Protein AF-A0A3A3H642-F1 (afdb_monomer_lite)

Structure (mmCIF, N/CA/C/O backbone):
data_AF-A0A3A3H642-F1
#
_entry.id   AF-A0A3A3H642-F1
#
loop_
_atom_site.group_PDB
_atom_site.id
_atom_site.type_symbol
_atom_site.label_atom_id
_atom_site.label_alt_id
_atom_site.label_comp_id
_atom_site.label_asym_id
_atom_site.label_entity_id
_atom_site.label_seq_id
_atom_site.pdbx_PDB_ins_code
_atom_site.Cartn_x
_atom_site.Cartn_y
_atom_site.Cartn_z
_atom_site.occupancy
_atom_site.B_iso_or_equiv
_atom_site.auth_seq_id
_atom_site.auth_comp_id
_atom_site.auth_asym_id
_atom_site.auth_atom_id
_atom_site.pdbx_PDB_model_num
ATOM 1 N N . MET A 1 1 ? 6.931 -2.337 0.095 1.00 82.50 1 MET A N 1
ATOM 2 C CA . MET A 1 1 ? 7.728 -1.123 0.400 1.00 82.50 1 MET A CA 1
ATOM 3 C C . MET A 1 1 ? 9.087 -1.552 0.926 1.00 82.50 1 MET A C 1
ATOM 5 O O . MET A 1 1 ? 9.150 -2.581 1.584 1.00 82.50 1 MET A O 1
ATOM 9 N N . GLY A 1 2 ? 10.150 -0.800 0.645 1.00 91.44 2 GLY A N 1
ATOM 10 C CA . GLY A 1 2 ? 11.495 -1.097 1.140 1.00 91.44 2 GLY A CA 1
ATOM 11 C C . GLY A 1 2 ? 12.248 0.181 1.494 1.00 91.44 2 GLY A C 1
ATOM 12 O O . GLY A 1 2 ? 11.950 1.243 0.952 1.00 91.44 2 GLY A O 1
ATOM 13 N N . ILE A 1 3 ? 13.210 0.072 2.409 1.00 96.94 3 ILE A N 1
ATOM 14 C CA . ILE A 1 3 ? 14.127 1.162 2.760 1.00 96.94 3 ILE A CA 1
ATOM 15 C C . ILE A 1 3 ? 15.450 0.888 2.039 1.00 96.94 3 ILE A C 1
ATOM 17 O O . ILE A 1 3 ? 16.016 -0.189 2.246 1.00 96.94 3 ILE A O 1
ATOM 21 N N . PRO A 1 4 ? 15.954 1.813 1.200 1.00 96.69 4 PRO A N 1
ATOM 22 C CA . PRO A 1 4 ? 17.256 1.651 0.564 1.00 96.69 4 PRO A CA 1
ATOM 23 C C . PRO A 1 4 ? 18.357 1.416 1.601 1.00 96.69 4 PRO A C 1
ATOM 25 O O . PRO A 1 4 ? 18.383 2.083 2.636 1.00 96.69 4 PRO A O 1
ATOM 28 N N . LYS A 1 5 ? 19.282 0.493 1.306 1.00 96.69 5 LYS A N 1
ATOM 29 C CA . LYS A 1 5 ? 20.392 0.147 2.209 1.00 96.69 5 LYS A CA 1
ATOM 30 C C . LYS A 1 5 ? 21.204 1.381 2.619 1.00 96.69 5 LYS A C 1
ATOM 32 O O . LYS A 1 5 ? 21.527 1.523 3.794 1.00 96.69 5 LYS A O 1
ATOM 37 N N . ASP A 1 6 ? 21.445 2.276 1.664 1.00 97.25 6 ASP A N 1
ATOM 38 C CA . ASP A 1 6 ? 22.267 3.478 1.828 1.00 97.25 6 ASP A CA 1
ATOM 39 C C . ASP A 1 6 ? 21.412 4.755 1.925 1.00 97.25 6 ASP A C 1
ATOM 41 O O . ASP A 1 6 ? 21.813 5.833 1.487 1.00 97.25 6 ASP A O 1
ATOM 45 N N . ALA A 1 7 ? 20.190 4.649 2.464 1.00 97.56 7 ALA A N 1
ATOM 46 C CA . ALA A 1 7 ? 19.331 5.810 2.677 1.00 97.56 7 ALA A CA 1
ATOM 47 C C . ALA A 1 7 ? 20.039 6.854 3.559 1.00 97.56 7 ALA A C 1
ATOM 49 O O . ALA A 1 7 ? 20.471 6.540 4.665 1.00 97.56 7 ALA A O 1
ATOM 50 N N . ALA A 1 8 ? 20.082 8.113 3.106 1.00 98.25 8 ALA A N 1
ATOM 51 C CA . ALA A 1 8 ? 20.754 9.204 3.822 1.00 98.25 8 ALA A CA 1
ATOM 52 C C . ALA A 1 8 ? 20.213 9.430 5.248 1.00 98.25 8 ALA A C 1
ATOM 54 O O . ALA A 1 8 ? 20.947 9.853 6.133 1.00 98.25 8 ALA A O 1
ATOM 55 N N . ASN A 1 9 ? 18.930 9.123 5.474 1.00 98.06 9 ASN A N 1
ATOM 56 C CA . ASN A 1 9 ? 18.255 9.262 6.765 1.00 98.06 9 ASN A CA 1
ATOM 57 C C . ASN A 1 9 ? 17.530 7.952 7.126 1.00 98.06 9 ASN A C 1
ATOM 59 O O . ASN A 1 9 ? 16.303 7.867 6.998 1.00 98.06 9 ASN A O 1
ATOM 63 N N . PRO A 1 10 ? 18.249 6.902 7.566 1.00 97.25 10 PRO A N 1
ATOM 64 C CA . PRO A 1 10 ? 17.673 5.565 7.708 1.00 97.25 10 PRO A CA 1
ATOM 65 C C . PRO A 1 10 ? 16.611 5.497 8.811 1.00 97.25 10 PRO A C 1
ATOM 67 O O . PRO A 1 10 ? 15.626 4.776 8.676 1.00 97.25 10 PRO A O 1
ATOM 70 N N . ASN A 1 11 ? 16.762 6.272 9.888 1.00 98.19 11 ASN A N 1
ATOM 71 C CA . ASN A 1 11 ? 15.782 6.297 10.976 1.00 98.19 11 ASN A CA 1
ATOM 72 C C . ASN A 1 11 ? 14.490 7.014 10.568 1.00 98.19 11 ASN A C 1
ATOM 74 O O . ASN A 1 11 ? 13.407 6.520 10.864 1.00 98.19 11 ASN A O 1
ATOM 78 N N . SER A 1 12 ? 14.584 8.120 9.824 1.00 98.31 12 SER A N 1
ATOM 79 C CA . SER A 1 12 ? 13.406 8.798 9.271 1.00 98.31 12 SER A CA 1
ATOM 80 C C . SER A 1 12 ? 12.682 7.921 8.251 1.00 98.31 12 SER A C 1
ATOM 82 O O . SER A 1 12 ? 11.457 7.879 8.251 1.00 98.31 12 SER A O 1
ATOM 84 N N . ALA A 1 13 ? 13.417 7.169 7.426 1.00 98.06 13 ALA A N 1
ATOM 85 C CA . ALA A 1 13 ? 12.817 6.207 6.504 1.00 98.06 13 ALA A CA 1
ATOM 86 C C . ALA A 1 13 ? 12.073 5.081 7.246 1.00 98.06 13 ALA A C 1
ATOM 88 O O . ALA A 1 13 ? 10.966 4.720 6.854 1.00 98.06 13 ALA A O 1
ATOM 89 N N . LYS A 1 14 ? 12.636 4.564 8.349 1.00 97.88 14 LYS A N 1
ATOM 90 C CA . LYS A 1 14 ? 11.955 3.586 9.217 1.00 97.88 14 LYS A CA 1
ATOM 91 C C . LYS A 1 14 ? 10.683 4.163 9.826 1.00 97.88 14 LYS 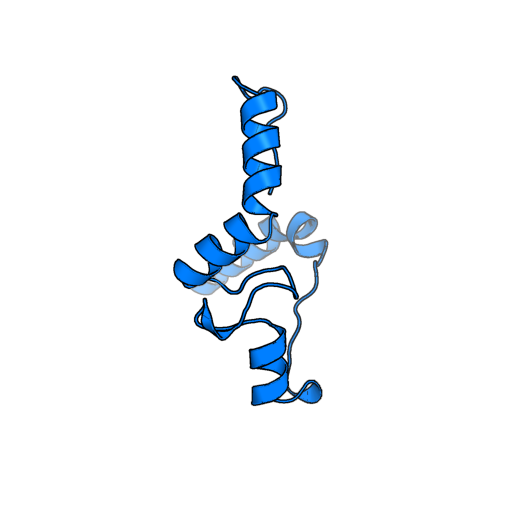A C 1
ATOM 93 O O . LYS A 1 14 ? 9.644 3.521 9.740 1.00 97.88 14 LYS A O 1
ATOM 98 N N . LEU A 1 15 ? 10.760 5.377 10.372 1.00 98.25 15 LEU A N 1
ATOM 99 C CA . LEU A 1 15 ? 9.600 6.071 10.932 1.00 98.25 15 LEU A CA 1
ATOM 100 C C . LEU A 1 15 ? 8.512 6.295 9.876 1.00 98.25 15 LEU A C 1
ATOM 102 O O . LEU A 1 15 ? 7.334 6.127 10.162 1.00 98.25 15 LEU A O 1
ATOM 106 N N . PHE A 1 16 ? 8.897 6.640 8.646 1.00 97.81 16 PHE A N 1
ATOM 107 C CA . PHE A 1 16 ? 7.945 6.784 7.552 1.00 97.81 16 PHE A CA 1
ATOM 108 C C . PHE A 1 16 ? 7.241 5.464 7.229 1.00 97.81 16 PHE A C 1
ATOM 110 O O . PHE A 1 16 ? 6.023 5.457 7.093 1.00 97.81 16 PHE A O 1
ATOM 117 N N . VAL A 1 17 ? 7.978 4.352 7.120 1.00 97.56 17 VAL A N 1
ATOM 118 C CA . VAL A 1 17 ? 7.373 3.036 6.853 1.00 97.56 17 VAL A CA 1
ATOM 119 C C . VAL A 1 17 ? 6.442 2.617 7.991 1.00 97.56 17 VAL A C 1
ATOM 121 O O . VAL A 1 17 ? 5.339 2.150 7.717 1.00 97.56 17 VAL A O 1
ATOM 124 N N . ASP A 1 18 ? 6.852 2.829 9.242 1.00 98.00 18 ASP A N 1
ATOM 125 C CA . ASP A 1 18 ? 6.023 2.572 10.423 1.00 98.00 18 ASP A CA 1
ATOM 126 C C . ASP A 1 18 ? 4.720 3.386 10.379 1.00 98.00 18 ASP A C 1
ATOM 128 O O . ASP A 1 18 ? 3.624 2.827 10.429 1.00 98.00 18 ASP A O 1
ATOM 132 N N . TYR A 1 19 ? 4.822 4.698 10.150 1.00 98.31 19 TYR A N 1
ATOM 133 C CA . TYR A 1 19 ? 3.654 5.565 10.040 1.00 98.31 19 TYR A CA 1
ATOM 134 C C . TYR A 1 19 ? 2.760 5.192 8.854 1.00 98.31 19 TYR A C 1
ATOM 136 O O . TYR A 1 19 ? 1.544 5.107 9.014 1.00 98.31 19 TYR A O 1
ATOM 144 N N . ALA A 1 20 ? 3.333 4.923 7.679 1.00 97.50 20 ALA A N 1
ATOM 145 C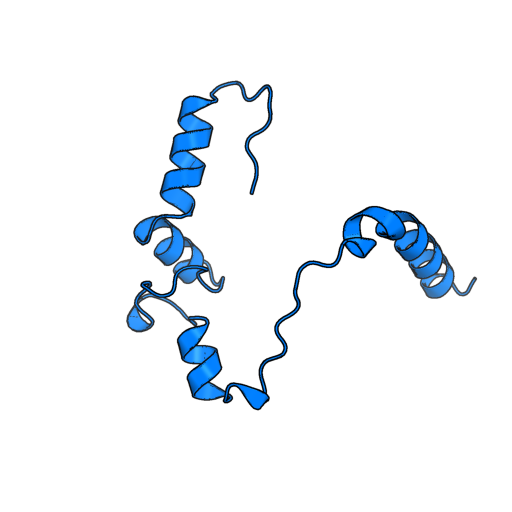 CA . ALA A 1 20 ? 2.581 4.530 6.490 1.00 97.50 20 ALA A CA 1
ATOM 146 C C . ALA A 1 20 ? 1.792 3.229 6.709 1.00 97.50 20 ALA A C 1
ATOM 148 O O . ALA A 1 20 ? 0.708 3.080 6.151 1.00 97.50 20 ALA A O 1
ATOM 149 N N . LEU A 1 21 ? 2.307 2.307 7.529 1.00 97.25 21 LEU A N 1
ATOM 150 C CA . LEU A 1 21 ? 1.650 1.048 7.901 1.00 97.25 21 LEU A CA 1
ATOM 151 C C . LEU A 1 21 ? 0.775 1.153 9.158 1.00 97.25 21 LEU A C 1
ATOM 153 O O . LEU A 1 21 ? 0.093 0.186 9.500 1.00 97.25 21 LEU A O 1
ATOM 157 N N . SER A 1 22 ? 0.770 2.295 9.844 1.00 98.25 22 SER A N 1
ATOM 158 C CA . SER A 1 22 ? -0.126 2.554 10.973 1.00 98.25 22 SER A CA 1
ATOM 159 C C . SER A 1 22 ? -1.575 2.724 10.507 1.00 98.25 22 SER A C 1
ATOM 161 O O . SER A 1 22 ? -1.836 3.024 9.342 1.00 98.25 2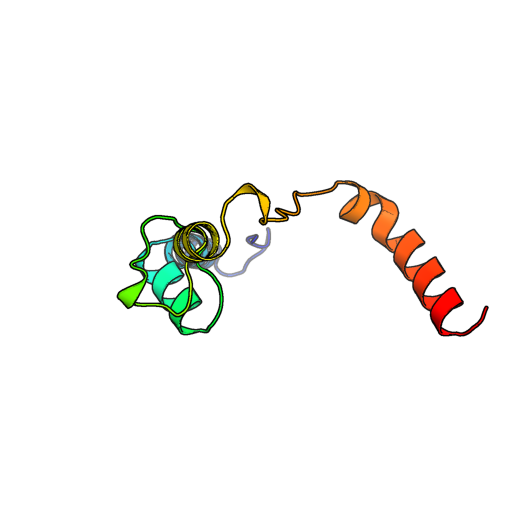2 SER A O 1
ATOM 163 N N . ASN A 1 23 ? -2.533 2.603 11.427 1.00 98.44 23 ASN A N 1
ATOM 164 C CA . ASN A 1 23 ? -3.943 2.872 11.131 1.00 98.44 23 ASN A CA 1
ATOM 165 C C . ASN A 1 23 ? -4.163 4.299 10.583 1.00 98.44 23 ASN A C 1
ATOM 167 O O . ASN A 1 23 ? -4.847 4.484 9.575 1.00 98.44 23 ASN A O 1
ATOM 171 N N . ALA A 1 24 ? -3.505 5.301 11.175 1.00 98.44 24 ALA A N 1
ATOM 172 C CA . ALA A 1 24 ? -3.595 6.687 10.720 1.00 98.44 24 ALA A CA 1
ATOM 173 C C . ALA A 1 24 ? -3.048 6.860 9.291 1.00 98.44 24 ALA A C 1
ATOM 175 O O . ALA A 1 24 ? -3.698 7.481 8.449 1.00 98.44 24 ALA A O 1
ATOM 176 N N . GLY A 1 25 ? -1.883 6.273 8.997 1.00 98.25 25 GLY A N 1
ATOM 177 C CA . GLY A 1 25 ? -1.291 6.313 7.659 1.00 98.25 25 GLY A CA 1
ATOM 178 C C . GLY A 1 25 ? -2.146 5.589 6.621 1.00 98.25 25 GLY A C 1
ATOM 179 O O . GLY A 1 25 ? -2.402 6.131 5.548 1.00 98.25 25 GLY A O 1
ATOM 180 N N . GLN A 1 26 ? -2.665 4.409 6.958 1.00 98.50 26 GLN A N 1
ATOM 181 C CA . GLN A 1 26 ? -3.541 3.631 6.080 1.00 98.50 26 GLN A CA 1
ATOM 182 C C . GLN A 1 26 ? -4.886 4.324 5.826 1.00 98.50 26 GLN A C 1
ATOM 184 O O . GLN A 1 26 ? -5.382 4.300 4.702 1.00 98.50 26 GLN A O 1
ATOM 189 N N . THR A 1 27 ? -5.426 5.039 6.814 1.00 98.44 27 THR A N 1
ATOM 190 C CA . THR A 1 27 ? -6.607 5.895 6.621 1.00 98.44 27 THR A CA 1
ATOM 191 C C . THR A 1 27 ? -6.321 7.020 5.620 1.00 98.44 27 THR A C 1
ATOM 193 O O . THR A 1 27 ? -7.150 7.309 4.757 1.00 98.44 27 THR A O 1
ATOM 196 N N . LEU A 1 28 ? -5.143 7.654 5.683 1.00 98.25 28 LEU A N 1
ATOM 197 C CA . LEU A 1 28 ? -4.749 8.685 4.711 1.00 98.25 28 LEU A CA 1
ATOM 198 C C . LEU A 1 28 ? -4.535 8.110 3.304 1.00 98.25 28 LEU A C 1
ATOM 200 O O . LEU A 1 28 ? -4.969 8.722 2.330 1.00 98.25 28 LEU A O 1
ATOM 204 N N . VAL A 1 29 ? -3.930 6.925 3.196 1.00 96.94 29 VAL A N 1
ATOM 205 C CA . VAL A 1 29 ? -3.819 6.170 1.934 1.00 96.94 29 VAL A CA 1
ATOM 206 C C . VAL A 1 29 ? -5.208 5.897 1.346 1.00 96.94 29 VAL A C 1
ATOM 208 O O . VAL A 1 29 ? -5.435 6.150 0.162 1.00 96.94 29 VAL A O 1
ATOM 211 N N . GLY A 1 30 ? -6.154 5.477 2.190 1.00 97.25 30 GLY A N 1
ATOM 212 C CA . GLY A 1 30 ? -7.550 5.258 1.821 1.00 97.25 30 GLY A CA 1
ATOM 213 C C . GLY A 1 30 ? -8.259 6.512 1.310 1.00 97.25 30 GLY A C 1
ATOM 214 O O . GLY A 1 30 ? -8.918 6.490 0.270 1.00 97.25 30 GLY A O 1
ATOM 215 N N . LYS A 1 31 ? -8.061 7.646 1.990 1.00 97.12 31 LYS A N 1
ATOM 216 C CA . LYS A 1 31 ? -8.556 8.961 1.542 1.00 97.12 31 LYS A CA 1
ATOM 217 C C . LYS A 1 31 ? -7.929 9.413 0.222 1.00 97.12 31 LYS A C 1
ATOM 219 O O . LYS A 1 31 ? -8.568 10.135 -0.536 1.00 97.12 31 LYS A O 1
ATOM 224 N N . GLY A 1 32 ? -6.708 8.963 -0.065 1.00 96.19 32 GLY A N 1
ATOM 225 C CA . GLY A 1 32 ? -6.037 9.136 -1.354 1.00 96.19 32 GLY A CA 1
ATOM 226 C C . GLY A 1 32 ? -6.616 8.285 -2.492 1.00 96.19 32 GLY A C 1
ATOM 227 O O . GLY A 1 32 ? -6.178 8.437 -3.630 1.00 96.19 32 GLY A O 1
ATOM 228 N N . GLY A 1 33 ? -7.594 7.414 -2.216 1.00 95.44 33 GLY A N 1
ATOM 229 C CA . GLY A 1 33 ? -8.302 6.607 -3.214 1.00 95.44 33 GLY A CA 1
ATOM 230 C C . GLY A 1 33 ? -7.771 5.184 -3.397 1.00 95.44 33 GLY A C 1
ATOM 231 O O . GLY A 1 33 ? -8.266 4.468 -4.266 1.00 95.44 33 GLY A O 1
ATOM 232 N N . LEU A 1 34 ? -6.790 4.763 -2.598 1.00 96.31 34 LEU A N 1
ATOM 233 C CA . LEU A 1 34 ? -6.326 3.375 -2.552 1.00 96.31 34 LEU A CA 1
ATOM 234 C C . LEU A 1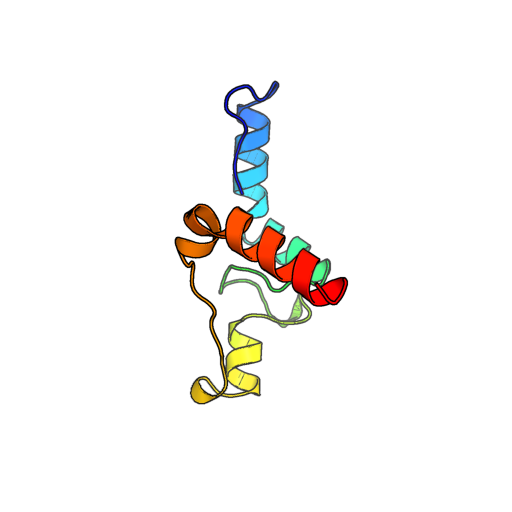 34 ? -7.168 2.560 -1.557 1.00 96.31 34 LEU A C 1
ATOM 236 O O . LEU A 1 34 ? -7.845 3.127 -0.707 1.00 96.31 34 LEU A O 1
ATOM 240 N N . VAL A 1 35 ? -7.124 1.230 -1.641 1.00 96.81 35 VAL A N 1
ATOM 241 C CA . VAL A 1 35 ? -7.718 0.361 -0.612 1.00 96.81 35 VAL A CA 1
ATOM 242 C C . VAL A 1 35 ? -6.694 0.182 0.516 1.00 96.81 35 VAL A C 1
ATOM 244 O O . VAL A 1 35 ? -5.565 -0.229 0.225 1.00 96.81 35 VAL A O 1
ATOM 247 N N . PRO A 1 36 ? -7.030 0.500 1.781 1.00 97.75 36 PRO A N 1
ATOM 248 C CA . PRO A 1 36 ? -6.137 0.266 2.911 1.00 97.75 36 PRO A CA 1
ATOM 249 C C . PRO A 1 36 ? -5.780 -1.218 3.060 1.00 97.75 36 PRO A C 1
ATOM 251 O O . PRO A 1 36 ? -6.613 -2.092 2.841 1.00 97.75 36 PRO A O 1
ATOM 254 N N . TYR A 1 37 ? -4.544 -1.504 3.473 1.00 95.31 37 TYR A N 1
ATOM 255 C CA . TYR A 1 37 ? -4.090 -2.871 3.747 1.00 95.31 37 TYR A CA 1
ATOM 256 C C . TYR A 1 37 ? -4.608 -3.410 5.088 1.00 95.31 37 TYR A C 1
ATOM 258 O O . TYR A 1 37 ? -4.783 -4.614 5.249 1.00 95.31 37 TYR A O 1
ATOM 266 N N . ARG A 1 38 ? -4.804 -2.525 6.072 1.00 97.50 38 ARG A N 1
ATOM 267 C CA . ARG A 1 38 ? -5.270 -2.905 7.409 1.00 97.50 38 ARG A CA 1
ATOM 268 C C . ARG A 1 38 ? -6.777 -3.120 7.423 1.00 97.50 38 ARG A C 1
ATOM 270 O O . ARG A 1 38 ? -7.517 -2.376 6.788 1.00 97.50 38 ARG A O 1
ATOM 277 N N . ASP A 1 39 ? -7.196 -4.094 8.213 1.00 96.88 39 ASP A N 1
ATOM 278 C CA . ASP A 1 39 ? -8.590 -4.444 8.474 1.00 96.88 39 ASP A CA 1
ATOM 279 C C . ASP A 1 39 ? -9.269 -3.546 9.517 1.00 96.88 39 ASP A C 1
ATOM 281 O O . ASP A 1 39 ? -10.491 -3.492 9.575 1.00 96.88 39 ASP A O 1
ATOM 285 N N . ASP A 1 40 ? -8.487 -2.817 10.314 1.00 97.69 40 ASP A N 1
ATOM 286 C CA . ASP A 1 40 ? -8.977 -1.911 11.356 1.00 97.69 40 ASP A CA 1
ATOM 287 C C . ASP A 1 40 ? -9.201 -0.460 10.887 1.00 97.69 40 ASP A C 1
ATOM 289 O O . ASP A 1 40 ? -9.446 0.429 11.708 1.00 97.69 40 ASP A O 1
ATOM 293 N N . VAL A 1 41 ? -9.094 -0.183 9.583 1.00 98.31 41 VAL A N 1
ATOM 294 C CA . VAL A 1 41 ? -9.443 1.132 9.027 1.00 98.31 41 VAL A CA 1
ATOM 295 C C . VAL A 1 41 ? -10.954 1.222 8.879 1.00 98.31 41 VAL A C 1
ATOM 297 O O . VAL A 1 41 ? -11.564 0.418 8.181 1.00 98.31 41 VAL A O 1
ATOM 300 N N . ASP A 1 42 ? -11.542 2.232 9.516 1.00 97.25 42 ASP A N 1
ATOM 301 C CA . ASP A 1 42 ? -12.976 2.496 9.448 1.00 97.25 42 ASP A CA 1
ATOM 302 C C . ASP A 1 42 ? -13.407 2.780 8.003 1.00 97.25 42 ASP A C 1
ATOM 304 O O . ASP A 1 42 ? -12.922 3.717 7.359 1.00 97.25 42 ASP A O 1
ATOM 308 N N . GLU A 1 43 ? -14.343 1.979 7.501 1.00 96.25 43 GLU A N 1
ATOM 309 C CA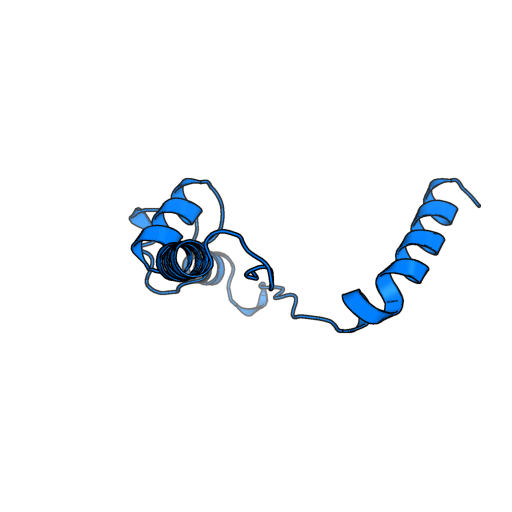 . GLU A 1 43 ? -14.893 2.126 6.159 1.00 96.25 43 GLU A CA 1
ATOM 310 C C . GLU A 1 43 ? -15.606 3.468 5.973 1.00 96.25 43 GLU A C 1
ATOM 312 O O . GLU A 1 43 ? -15.543 4.041 4.889 1.00 96.25 43 GLU A O 1
ATOM 317 N N . ALA A 1 44 ? -16.173 4.054 7.034 1.00 97.12 44 ALA A N 1
ATOM 318 C CA . ALA A 1 44 ? -16.769 5.388 6.963 1.00 97.12 44 ALA A CA 1
ATOM 319 C C . ALA A 1 44 ? -15.735 6.497 6.672 1.00 97.12 44 ALA A C 1
ATOM 321 O O . ALA A 1 44 ? -16.101 7.601 6.258 1.00 97.12 44 ALA A O 1
ATOM 322 N N . ALA A 1 45 ? -14.442 6.231 6.888 1.00 97.25 45 ALA A N 1
ATOM 323 C CA . ALA A 1 45 ? -13.365 7.194 6.677 1.00 97.25 45 ALA A CA 1
ATOM 324 C C . ALA A 1 45 ? -12.727 7.120 5.277 1.00 97.25 45 ALA A C 1
ATOM 326 O O . ALA A 1 45 ? -11.916 7.995 4.941 1.00 97.25 45 ALA A O 1
ATOM 327 N N . VAL A 1 46 ? -13.051 6.097 4.480 1.00 97.56 46 VAL A N 1
ATOM 328 C CA . VAL A 1 46 ? -12.416 5.799 3.186 1.00 97.56 46 VAL A CA 1
ATOM 329 C C . VAL A 1 46 ? -13.463 5.402 2.142 1.00 97.56 46 VAL A C 1
ATOM 331 O O . VAL A 1 46 ? -14.644 5.295 2.435 1.00 97.56 46 VAL A O 1
ATOM 334 N N . ARG A 1 47 ? -13.054 5.224 0.880 1.00 95.69 47 ARG A N 1
ATOM 335 C CA . ARG A 1 47 ? -13.996 4.832 -0.182 1.00 95.69 47 ARG A CA 1
ATOM 336 C C . ARG A 1 47 ? -14.344 3.342 -0.152 1.00 95.69 47 ARG A C 1
ATOM 338 O O . ARG A 1 47 ? -15.485 2.995 -0.420 1.00 95.69 47 ARG A O 1
ATOM 345 N N . TYR A 1 48 ? -13.345 2.497 0.086 1.00 96.31 48 TYR A N 1
ATOM 346 C CA . TYR A 1 48 ? -13.475 1.044 0.137 1.00 96.31 48 TYR A CA 1
ATOM 347 C C . TYR A 1 48 ? -12.468 0.471 1.131 1.00 96.31 48 TYR A C 1
ATOM 349 O O . TYR A 1 48 ? -11.326 0.938 1.197 1.00 96.31 48 TYR A O 1
ATOM 357 N N . THR A 1 49 ? -12.870 -0.587 1.825 1.00 97.38 49 THR A N 1
ATOM 358 C CA . THR A 1 49 ? -11.981 -1.516 2.533 1.00 97.38 49 THR A CA 1
ATOM 359 C C . THR A 1 49 ? -12.013 -2.869 1.819 1.00 97.38 49 THR A C 1
ATOM 361 O O . THR A 1 49 ? -12.923 -3.151 1.035 1.00 97.38 49 THR A O 1
ATOM 364 N N . TYR A 1 50 ? -11.020 -3.728 2.058 1.00 96.19 50 TYR A N 1
ATOM 365 C CA . TYR A 1 50 ? -11.051 -5.093 1.518 1.00 96.19 50 TYR A CA 1
ATOM 366 C C . TYR A 1 50 ? -12.279 -5.868 2.030 1.00 96.19 50 TYR A C 1
ATOM 368 O O . TYR A 1 50 ? -12.914 -6.615 1.284 1.00 96.19 50 TYR A O 1
ATOM 376 N N . GLN A 1 51 ? -12.632 -5.643 3.295 1.00 96.00 51 GLN A N 1
ATOM 377 C CA . GLN A 1 51 ? -13.780 -6.220 3.985 1.00 96.00 51 GLN A CA 1
ATOM 378 C C . GLN A 1 51 ? -15.081 -5.753 3.332 1.00 96.00 51 GLN A C 1
ATOM 380 O O . GLN A 1 51 ? -15.862 -6.594 2.902 1.00 96.00 51 GLN A O 1
ATOM 385 N N . GLY A 1 52 ? -15.253 -4.444 3.137 1.00 96.69 52 GLY A N 1
ATOM 386 C CA . GLY A 1 52 ? -16.437 -3.870 2.498 1.00 96.69 52 GLY A CA 1
ATOM 387 C C . GLY A 1 52 ? -16.626 -4.350 1.059 1.00 96.69 52 GLY A C 1
ATOM 388 O O . GLY A 1 52 ? -17.730 -4.715 0.659 1.00 96.69 52 GLY A O 1
ATOM 389 N N . ILE A 1 53 ? -15.537 -4.474 0.286 1.00 96.25 53 ILE A N 1
ATOM 390 C CA . ILE A 1 53 ? -15.590 -5.095 -1.050 1.00 96.25 53 ILE A CA 1
ATOM 391 C C . ILE A 1 53 ? -16.057 -6.553 -0.943 1.00 96.25 53 ILE A C 1
ATOM 393 O O . ILE A 1 53 ? -16.935 -6.970 -1.697 1.00 96.25 53 ILE A O 1
ATOM 397 N N . THR A 1 54 ? -15.492 -7.320 -0.006 1.00 96.75 54 THR A N 1
ATOM 398 C CA . THR A 1 54 ? -15.841 -8.732 0.219 1.00 96.75 54 THR A CA 1
ATOM 399 C C . THR A 1 54 ? -17.302 -8.911 0.610 1.00 96.75 54 THR A C 1
ATOM 401 O O . THR A 1 54 ? -17.961 -9.809 0.091 1.00 96.75 54 THR A O 1
ATOM 404 N N . GLU A 1 55 ? -17.830 -8.046 1.469 1.00 96.88 55 GLU A N 1
ATOM 405 C CA . GLU A 1 55 ? -19.243 -8.040 1.848 1.00 96.88 55 GLU A CA 1
ATOM 406 C C . GLU A 1 55 ? -20.147 -7.676 0.667 1.00 96.88 55 GLU A C 1
ATOM 408 O O . GLU A 1 55 ? -21.190 -8.300 0.470 1.00 96.88 55 GLU A O 1
ATOM 413 N N . GLN A 1 56 ? -19.733 -6.710 -0.156 1.00 96.69 56 GLN A N 1
ATOM 414 C CA . GLN A 1 56 ? -20.522 -6.242 -1.292 1.00 96.69 56 GLN A CA 1
ATOM 415 C C . GLN A 1 56 ? -20.635 -7.285 -2.411 1.00 96.69 56 GLN A C 1
ATOM 417 O O . GLN A 1 56 ? -21.701 -7.410 -3.020 1.00 96.69 56 GLN A O 1
ATOM 422 N N . ILE A 1 57 ? -19.545 -7.991 -2.729 1.00 97.19 57 ILE A N 1
ATOM 423 C CA . ILE A 1 57 ? -19.509 -8.905 -3.884 1.00 97.19 57 ILE A CA 1
ATOM 424 C C . ILE A 1 57 ? -19.581 -10.383 -3.491 1.00 97.19 57 ILE A C 1
ATOM 426 O O . ILE A 1 57 ? -19.866 -11.214 -4.348 1.00 97.19 57 ILE A O 1
ATOM 430 N N . GLY A 1 58 ? -19.361 -10.723 -2.221 1.00 97.62 58 GLY A N 1
ATOM 431 C CA . GLY A 1 58 ? -19.240 -12.098 -1.739 1.00 97.62 58 GLY A CA 1
ATOM 432 C C . GLY A 1 58 ? -17.850 -12.692 -1.993 1.00 97.62 58 GLY A C 1
ATOM 433 O O . GLY A 1 58 ? -17.252 -12.494 -3.050 1.00 97.62 58 GLY A O 1
ATOM 434 N N . ALA A 1 59 ? -17.340 -13.461 -1.027 1.00 95.12 59 ALA A N 1
ATOM 435 C CA . ALA A 1 59 ? -15.981 -14.011 -1.060 1.00 95.12 59 ALA A CA 1
ATOM 436 C C . ALA A 1 59 ? -15.691 -14.889 -2.292 1.00 95.12 59 ALA A C 1
ATOM 438 O O . ALA A 1 59 ? -14.589 -14.836 -2.828 1.00 95.12 59 ALA A O 1
ATOM 439 N N . ASP A 1 60 ? -16.683 -15.633 -2.786 1.00 97.06 60 ASP A N 1
ATOM 440 C CA . ASP A 1 60 ? -16.531 -16.501 -3.964 1.00 97.06 60 ASP A CA 1
ATOM 441 C C . ASP A 1 60 ? -16.297 -15.716 -5.267 1.00 97.06 60 ASP A C 1
ATOM 443 O O . ASP A 1 60 ? -15.798 -16.267 -6.247 1.00 97.06 60 ASP A O 1
ATOM 447 N N . ASN A 1 61 ? -16.633 -14.422 -5.280 1.00 97.50 61 ASN A N 1
ATOM 448 C CA . ASN A 1 61 ? -16.418 -13.533 -6.419 1.00 97.50 61 ASN A CA 1
ATOM 449 C C . ASN A 1 61 ? -15.108 -12.732 -6.309 1.00 97.50 61 ASN A C 1
ATOM 451 O O . ASN A 1 61 ? -14.796 -11.951 -7.213 1.00 97.50 61 ASN A O 1
ATOM 455 N N . LEU A 1 62 ? -14.329 -12.904 -5.231 1.00 95.69 62 LEU A N 1
ATOM 456 C CA . LEU A 1 62 ? -13.015 -12.277 -5.111 1.00 95.69 62 LEU A CA 1
ATOM 457 C C . LEU A 1 62 ? -11.944 -13.059 -5.869 1.00 95.69 62 LEU A C 1
ATOM 459 O O . LEU A 1 62 ? -11.711 -14.241 -5.632 1.00 95.69 62 LEU A O 1
ATOM 463 N N . ILE A 1 63 ? -11.194 -12.342 -6.704 1.00 94.69 63 ILE A N 1
ATOM 464 C CA . ILE A 1 63 ? -9.948 -12.836 -7.289 1.00 94.69 63 ILE A CA 1
ATOM 465 C C . ILE A 1 63 ? -8.794 -12.169 -6.545 1.00 94.69 63 ILE A C 1
ATOM 467 O O . ILE A 1 63 ? -8.434 -11.024 -6.824 1.00 94.69 63 ILE A O 1
ATOM 471 N N . VAL A 1 64 ? -8.210 -12.886 -5.585 1.00 91.56 64 VAL A N 1
ATOM 472 C CA . VAL A 1 64 ? -7.029 -12.418 -4.850 1.00 91.56 64 VAL A CA 1
ATOM 473 C C . VAL A 1 64 ? -5.778 -12.914 -5.565 1.00 91.56 64 VAL A C 1
ATOM 475 O O . VAL A 1 64 ? -5.416 -14.087 -5.479 1.00 91.56 64 VAL A O 1
ATOM 478 N N . ALA A 1 65 ? -5.112 -12.017 -6.288 1.00 89.75 65 ALA A N 1
ATOM 479 C CA . ALA A 1 65 ? -3.824 -12.319 -6.898 1.00 89.75 65 ALA A CA 1
ATOM 480 C C . ALA A 1 65 ? -2.729 -12.337 -5.820 1.00 89.75 65 ALA A C 1
ATOM 482 O O . ALA A 1 65 ? -2.422 -11.312 -5.209 1.00 89.75 65 ALA A O 1
ATOM 483 N N . GLY A 1 66 ? -2.158 -13.517 -5.576 1.00 89.25 66 GLY A N 1
ATOM 484 C CA . GLY A 1 66 ? -0.997 -13.682 -4.706 1.00 89.25 66 GLY A CA 1
ATOM 485 C C . GLY A 1 66 ? 0.301 -13.199 -5.356 1.00 89.25 66 GLY A C 1
ATOM 486 O O . GLY A 1 66 ? 0.332 -12.774 -6.511 1.00 89.25 66 GLY A O 1
ATOM 487 N N . PHE A 1 67 ? 1.396 -13.291 -4.604 1.00 89.38 67 PHE A N 1
ATOM 488 C CA . PHE A 1 67 ? 2.725 -13.083 -5.164 1.00 89.38 67 PHE A CA 1
ATOM 489 C C . PHE A 1 67 ? 3.160 -14.311 -5.974 1.00 89.38 67 PHE A C 1
ATOM 491 O O . PHE A 1 67 ? 3.092 -15.434 -5.479 1.00 89.38 67 PHE A O 1
ATOM 498 N N . ASP A 1 68 ? 3.640 -14.077 -7.192 1.00 90.62 68 ASP A N 1
ATOM 499 C CA . ASP A 1 68 ? 4.196 -15.097 -8.079 1.00 90.62 68 ASP A CA 1
ATOM 500 C C . ASP A 1 68 ? 5.691 -14.814 -8.300 1.00 90.62 68 ASP A C 1
ATOM 502 O O . ASP A 1 68 ? 6.069 -13.734 -8.760 1.00 90.62 68 ASP A O 1
ATOM 506 N N . GLU A 1 69 ? 6.557 -15.778 -7.970 1.00 91.88 69 GLU A N 1
ATOM 507 C CA . GLU A 1 69 ? 8.008 -15.656 -8.165 1.00 91.88 69 GLU A CA 1
ATOM 508 C C . GLU A 1 69 ? 8.403 -15.484 -9.640 1.00 91.88 69 GLU A C 1
ATOM 510 O O . GLU A 1 69 ? 9.460 -14.904 -9.924 1.00 91.88 69 GLU A O 1
ATOM 515 N N . GLY A 1 70 ? 7.562 -15.935 -10.576 1.00 91.75 70 GLY A N 1
ATOM 516 C CA . GLY A 1 70 ? 7.736 -15.699 -12.009 1.00 91.75 70 GLY A CA 1
ATOM 517 C C . GLY A 1 70 ? 7.753 -14.207 -12.360 1.00 91.75 70 GLY A C 1
ATOM 518 O O . GLY A 1 70 ? 8.455 -13.796 -13.283 1.00 91.75 70 GLY A O 1
ATOM 519 N N . LEU A 1 71 ? 7.110 -13.348 -11.555 1.00 87.56 71 LEU A N 1
ATOM 520 C CA . LEU A 1 71 ? 7.181 -11.886 -11.713 1.00 87.56 71 LEU A CA 1
ATOM 521 C C . LEU A 1 71 ? 8.580 -11.313 -11.442 1.00 87.56 71 LEU A C 1
ATOM 523 O O . LEU A 1 71 ? 8.846 -10.166 -11.792 1.00 87.56 71 LEU A O 1
ATOM 527 N N . ILE A 1 72 ? 9.473 -12.082 -10.815 1.00 91.44 72 ILE A N 1
ATOM 528 C CA . ILE A 1 72 ? 10.885 -11.717 -10.654 1.00 91.44 72 ILE A CA 1
ATOM 529 C C . ILE A 1 72 ? 11.737 -12.454 -11.683 1.00 91.44 72 ILE A C 1
ATOM 531 O O . ILE A 1 72 ? 12.571 -11.834 -12.341 1.00 91.44 72 ILE A O 1
ATOM 535 N N . LYS A 1 73 ? 11.553 -13.773 -11.799 1.00 95.38 73 LYS A N 1
ATOM 536 C CA . LYS A 1 73 ? 12.440 -14.640 -12.590 1.00 95.38 73 LYS A CA 1
ATOM 537 C C . LYS A 1 73 ? 12.221 -14.492 -14.095 1.00 95.38 73 LYS A C 1
ATOM 539 O O . LYS A 1 73 ? 13.194 -14.459 -14.840 1.00 95.38 73 LYS A O 1
ATOM 544 N N . ASP A 1 74 ? 10.969 -14.321 -14.510 1.00 95.56 74 ASP A N 1
ATOM 545 C CA . ASP A 1 74 ? 10.556 -14.450 -15.911 1.00 95.56 74 ASP A CA 1
ATOM 546 C C . ASP A 1 74 ? 10.084 -13.117 -16.518 1.00 95.56 74 ASP A C 1
ATOM 548 O O . ASP A 1 74 ? 9.799 -13.033 -17.714 1.00 95.56 74 ASP A O 1
ATOM 552 N N . ALA A 1 75 ? 10.015 -12.044 -15.720 1.00 93.25 75 ALA A N 1
ATOM 553 C CA . ALA A 1 75 ? 9.473 -10.755 -16.152 1.00 93.25 75 ALA A CA 1
ATOM 554 C C . ALA A 1 75 ? 10.180 -10.176 -17.387 1.00 93.25 75 ALA A C 1
ATOM 556 O O . ALA A 1 75 ? 9.520 -9.623 -18.265 1.00 93.25 75 ALA A O 1
ATOM 557 N N . SER A 1 76 ? 11.504 -10.320 -17.491 1.00 95.31 76 SER A N 1
ATOM 558 C CA . SER A 1 76 ? 12.268 -9.820 -18.644 1.00 95.31 76 SER A CA 1
ATOM 559 C C . SER A 1 76 ? 11.891 -10.539 -19.945 1.00 95.31 76 SER A C 1
ATOM 561 O O . SER A 1 76 ? 11.663 -9.900 -20.979 1.00 95.31 76 SER A O 1
ATOM 563 N N . ASP A 1 77 ? 11.786 -11.866 -19.893 1.00 96.25 77 ASP A N 1
ATOM 564 C CA . ASP A 1 77 ? 11.435 -12.691 -21.050 1.00 96.25 77 ASP A CA 1
ATOM 565 C C . ASP A 1 77 ? 9.984 -12.444 -21.461 1.00 96.25 77 ASP A C 1
ATOM 567 O O . ASP A 1 77 ? 9.683 -12.259 -22.647 1.00 96.25 77 ASP A O 1
ATOM 571 N N . PHE A 1 78 ? 9.090 -12.343 -20.473 1.00 95.19 78 PHE A N 1
ATOM 572 C CA . PHE A 1 78 ? 7.702 -11.962 -20.693 1.00 95.19 78 PHE A CA 1
ATOM 573 C C . PHE A 1 78 ? 7.589 -10.599 -21.388 1.00 95.19 78 PHE A C 1
ATOM 575 O O . PHE A 1 78 ? 6.913 -10.498 -22.412 1.00 95.19 78 PHE A O 1
ATOM 582 N N . VAL A 1 79 ? 8.276 -9.562 -20.890 1.00 95.19 79 VAL A N 1
ATOM 583 C CA . VAL A 1 79 ? 8.248 -8.209 -21.478 1.00 95.19 79 VAL A CA 1
ATOM 584 C C . VAL A 1 79 ? 8.797 -8.212 -22.904 1.00 95.19 79 VAL A C 1
ATOM 586 O O . VAL A 1 79 ? 8.236 -7.555 -23.783 1.00 95.19 79 VAL A O 1
ATOM 589 N N . THR A 1 80 ? 9.855 -8.979 -23.166 1.00 96.88 80 THR A N 1
ATOM 590 C CA . THR A 1 80 ? 10.423 -9.119 -24.514 1.00 96.88 80 THR A CA 1
ATOM 591 C C 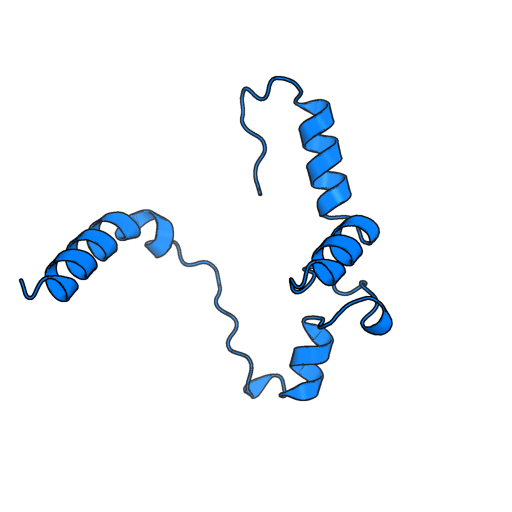. THR A 1 80 ? 9.404 -9.715 -25.483 1.00 96.88 80 THR A C 1
ATOM 593 O O . THR A 1 80 ? 9.141 -9.135 -26.541 1.00 96.88 80 THR A O 1
ATOM 596 N N . LYS A 1 81 ? 8.775 -10.833 -25.100 1.00 96.50 81 LYS A N 1
ATOM 597 C CA . LYS A 1 81 ? 7.725 -11.486 -25.894 1.00 96.50 81 LYS A CA 1
ATOM 598 C C . LYS A 1 81 ? 6.516 -10.573 -26.098 1.00 96.50 81 LYS A C 1
ATOM 600 O O . LYS A 1 81 ? 5.994 -10.484 -27.207 1.00 96.50 81 LYS A O 1
ATOM 605 N N . TRP A 1 82 ? 6.087 -9.885 -25.043 1.00 96.56 82 TRP A N 1
ATOM 606 C CA . TRP A 1 82 ? 4.966 -8.951 -25.076 1.00 96.56 82 TRP A CA 1
ATOM 607 C C . TRP A 1 82 ? 5.208 -7.808 -26.068 1.00 96.56 82 TRP A C 1
ATOM 609 O O . TRP A 1 82 ? 4.358 -7.522 -26.909 1.00 96.56 82 TRP A O 1
ATOM 619 N N . ASN A 1 83 ? 6.395 -7.201 -26.032 1.00 97.12 83 ASN A N 1
ATOM 620 C CA . ASN A 1 83 ? 6.751 -6.113 -26.938 1.00 97.12 83 ASN A CA 1
ATOM 621 C C . ASN A 1 83 ? 6.845 -6.569 -28.399 1.00 97.12 83 ASN A C 1
ATOM 623 O O . ASN A 1 83 ? 6.422 -5.827 -29.284 1.00 97.12 83 ASN A O 1
ATOM 627 N N . ALA A 1 84 ? 7.369 -7.770 -28.662 1.00 97.44 84 ALA A N 1
ATOM 628 C CA . ALA A 1 84 ? 7.372 -8.341 -30.009 1.00 97.44 84 ALA A CA 1
ATOM 629 C C . ALA A 1 84 ? 5.937 -8.526 -30.531 1.00 97.44 84 ALA A C 1
ATOM 631 O O . ALA A 1 84 ? 5.604 -8.010 -31.600 1.00 97.44 84 ALA A O 1
ATOM 632 N N . ALA A 1 85 ? 5.065 -9.125 -29.712 1.00 97.31 85 ALA A N 1
ATOM 633 C CA . ALA A 1 85 ? 3.666 -9.351 -30.062 1.00 97.31 85 ALA A CA 1
ATOM 634 C C . ALA A 1 85 ? 2.913 -8.040 -30.353 1.00 97.31 85 ALA A C 1
ATOM 636 O O . ALA A 1 85 ? 2.217 -7.944 -31.363 1.00 97.31 85 ALA A O 1
ATOM 637 N N . LEU A 1 86 ? 3.089 -7.000 -29.526 1.00 96.75 86 LEU A N 1
ATOM 638 C CA . LEU A 1 86 ? 2.469 -5.685 -29.755 1.00 96.75 86 LEU A CA 1
ATOM 639 C C . LEU A 1 86 ? 3.001 -4.964 -31.003 1.00 96.75 86 LEU A C 1
ATOM 641 O O . LEU A 1 86 ? 2.322 -4.095 -31.545 1.00 96.75 86 LEU A O 1
ATOM 645 N N . GLN A 1 87 ? 4.200 -5.317 -31.467 1.00 95.88 87 GLN A N 1
ATOM 646 C CA . GLN A 1 87 ? 4.782 -4.811 -32.713 1.00 95.88 87 GLN A CA 1
ATOM 647 C C . GLN A 1 87 ? 4.442 -5.682 -33.933 1.00 95.88 87 GLN A C 1
ATOM 649 O O . GLN A 1 87 ? 4.899 -5.371 -35.033 1.00 95.88 87 GLN A O 1
ATOM 654 N N . GLY A 1 88 ? 3.668 -6.760 -33.758 1.00 87.25 88 GLY A N 1
ATOM 655 C CA . GLY A 1 88 ? 3.326 -7.699 -34.829 1.00 87.25 88 GLY A CA 1
ATOM 656 C C . GLY A 1 88 ? 4.504 -8.552 -35.310 1.00 87.25 88 GLY A C 1
ATOM 657 O O . GLY A 1 88 ? 4.542 -8.906 -36.488 1.00 87.25 88 GLY A O 1
ATOM 658 N N . LYS A 1 89 ? 5.473 -8.833 -34.432 1.00 64.94 89 LYS A N 1
ATOM 659 C CA . LYS A 1 89 ? 6.636 -9.696 -34.688 1.00 64.94 89 LYS A CA 1
ATOM 660 C C . LYS A 1 89 ? 6.510 -11.038 -33.981 1.00 64.94 89 LYS A C 1
ATOM 662 O O . LYS A 1 89 ? 5.956 -11.060 -32.859 1.00 64.94 89 LYS A O 1
#

Secondary structure (DSSP, 8-state):
----TT-SSHHHHHHHHHHHHSHHHHHHHHHTTSPPS-TTS-GGGSS--HHHHHHHH-GGG-------THHHHTHHHHHHHHHHHHTT-

Radius of gyration: 18.51 Å; chains: 1; bounding box: 43×26×46 Å

Sequence (89 aa):
MGIPKDAANPNSAKLFVDYALSNAGQTLVGKGGLVPYRDDVDEAAVRYTYQGITEQIGADNLIVAGFDEGLIKDASDFVTKWNAALQGK

Foldseek 3Di:
DDDDPVPPCRVVVVVVVVCCLDLNNQLVVQQVVDARPDPPNDCVSHVDHPVRVCVVQPPVPDDDDDDDCCCVVVVVVVVVVVVCVVVVD

pLDDT: mean 95.61, std 4.36, range [64.94, 98.5]